Protein AF-A0AA39NAD6-F1 (afdb_monomer_lite)

Sequence (159 aa):
YGADIAPWYNESTPGWYYGDYPEYVPSNLTVPWLKDGRVCWYLDLTHSGYWCPDPESTPTTDDGYTVAFSNYTGAIEGSDYLTYGLVDTVQDCKEMCNSVDRCVYINSYHDVNGKGGSPLLTCSLFSKCHTTADATNKGGQTQPDGSIDYITDSEGYCK

Radius of gyration: 14.69 Å; chains: 1; bounding box: 40×32×38 Å

Organism: Armillaria tabescens (NCBI:txid1929756)

pLDDT: mean 90.56, std 10.71, range [49.5, 98.75]

Structure (mmCIF, N/CA/C/O backbone):
data_AF-A0AA39NAD6-F1
#
_entry.id   AF-A0AA39NAD6-F1
#
loop_
_atom_site.group_PDB
_atom_site.id
_atom_site.type_symbol
_atom_site.label_atom_id
_atom_site.label_alt_id
_atom_site.label_comp_id
_atom_site.label_asym_id
_atom_site.label_entity_id
_atom_site.label_seq_id
_atom_site.pdbx_PDB_ins_code
_atom_site.Cartn_x
_atom_site.Cartn_y
_atom_site.Cartn_z
_atom_site.occupancy
_atom_site.B_iso_or_equiv
_atom_site.auth_seq_id
_atom_site.auth_comp_id
_atom_site.auth_asym_id
_atom_site.auth_atom_id
_atom_site.pdbx_PDB_model_num
ATOM 1 N N . TYR A 1 1 ? -10.348 -4.452 -5.944 1.00 77.56 1 TYR A N 1
ATOM 2 C CA . TYR A 1 1 ? -10.516 -3.011 -5.653 1.00 77.56 1 TYR A CA 1
ATOM 3 C C . TYR A 1 1 ? -9.559 -2.170 -6.511 1.00 77.56 1 TYR A C 1
ATOM 5 O O . TYR A 1 1 ? -8.840 -1.328 -5.995 1.00 77.56 1 TYR A O 1
ATOM 13 N N . GLY A 1 2 ? -9.522 -2.388 -7.833 1.00 79.56 2 GLY A N 1
ATOM 14 C CA . GLY A 1 2 ? -8.713 -1.578 -8.759 1.00 79.56 2 GLY A CA 1
ATOM 15 C C . GLY A 1 2 ? -7.245 -1.978 -8.952 1.00 79.56 2 GLY A C 1
ATOM 16 O O . GLY A 1 2 ? -6.644 -1.510 -9.910 1.00 79.56 2 GLY A O 1
ATOM 17 N N . ALA A 1 3 ? -6.676 -2.844 -8.108 1.00 90.88 3 ALA A N 1
ATOM 18 C CA . ALA A 1 3 ? -5.360 -3.453 -8.324 1.00 90.88 3 ALA A CA 1
ATOM 19 C C . ALA A 1 3 ? -5.446 -4.973 -8.151 1.00 90.88 3 ALA A C 1
ATOM 21 O O . ALA A 1 3 ? -5.440 -5.470 -7.029 1.00 90.88 3 ALA A O 1
ATOM 22 N N . ASP A 1 4 ? -5.552 -5.702 -9.263 1.00 85.12 4 ASP A N 1
ATOM 23 C CA . ASP A 1 4 ? -5.622 -7.173 -9.250 1.00 85.12 4 ASP A CA 1
ATOM 24 C C . ASP A 1 4 ? -4.226 -7.820 -9.252 1.00 85.12 4 ASP A C 1
ATOM 26 O O . ASP A 1 4 ? -4.058 -8.969 -8.843 1.00 85.12 4 ASP A O 1
ATOM 30 N N . ILE A 1 5 ? -3.212 -7.079 -9.707 1.00 92.12 5 ILE A N 1
ATOM 31 C CA . ILE A 1 5 ? -1.813 -7.505 -9.711 1.00 92.12 5 ILE A CA 1
ATOM 32 C C . ILE A 1 5 ? -1.152 -6.963 -8.446 1.00 92.12 5 ILE A C 1
ATOM 34 O O . ILE A 1 5 ? -1.088 -5.753 -8.240 1.00 92.12 5 ILE A O 1
ATOM 38 N N . ALA A 1 6 ? -0.646 -7.866 -7.610 1.00 94.94 6 ALA A N 1
ATOM 39 C CA . ALA A 1 6 ? 0.012 -7.517 -6.358 1.00 94.94 6 ALA A CA 1
ATOM 40 C C . ALA A 1 6 ? 1.300 -6.688 -6.569 1.00 94.94 6 ALA A C 1
ATOM 42 O O . ALA A 1 6 ? 1.965 -6.828 -7.599 1.00 94.94 6 ALA A O 1
ATOM 43 N N . PRO A 1 7 ? 1.698 -5.849 -5.594 1.00 94.06 7 PRO A N 1
ATOM 44 C CA . PRO A 1 7 ? 2.724 -4.825 -5.803 1.00 94.06 7 PRO A CA 1
ATOM 45 C C . PRO A 1 7 ? 4.149 -5.366 -5.978 1.00 94.06 7 PRO A C 1
ATOM 47 O O . PRO A 1 7 ? 5.013 -4.621 -6.437 1.00 94.06 7 PRO A O 1
ATOM 50 N N . TRP A 1 8 ? 4.400 -6.630 -5.627 1.00 94.12 8 TRP A N 1
ATOM 51 C CA . TRP A 1 8 ? 5.687 -7.311 -5.825 1.00 94.12 8 TRP A CA 1
ATOM 52 C C . TRP A 1 8 ? 5.868 -7.887 -7.238 1.00 94.12 8 TRP A C 1
ATOM 54 O O . TRP A 1 8 ? 6.948 -8.377 -7.568 1.00 94.12 8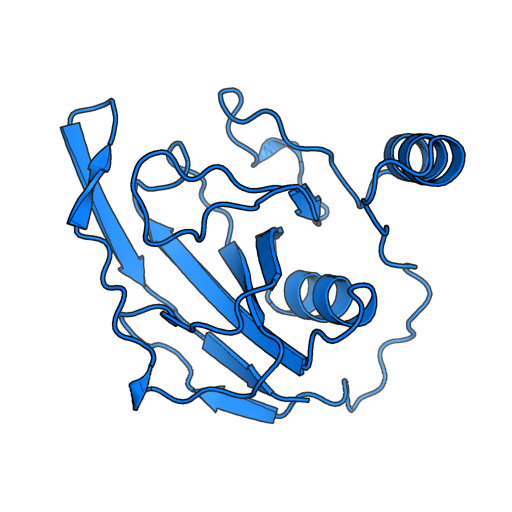 TRP A O 1
ATOM 64 N N . TYR A 1 9 ? 4.839 -7.834 -8.088 1.00 92.69 9 TYR A N 1
ATOM 65 C CA . TYR A 1 9 ? 4.962 -8.198 -9.496 1.00 92.69 9 TYR A CA 1
ATOM 66 C C . TYR A 1 9 ? 5.306 -6.987 -10.364 1.00 92.69 9 TYR A C 1
ATOM 68 O O . TYR A 1 9 ? 4.857 -5.862 -10.118 1.00 92.69 9 TYR A O 1
ATOM 76 N N . ASN A 1 10 ? 6.056 -7.256 -11.435 1.00 85.38 10 ASN A N 1
ATOM 77 C CA . ASN A 1 10 ? 6.315 -6.285 -12.493 1.00 85.38 10 ASN A CA 1
ATOM 78 C C . ASN A 1 10 ? 4.999 -5.783 -13.101 1.00 85.38 10 ASN A C 1
ATOM 80 O O . ASN A 1 10 ? 4.020 -6.524 -13.164 1.00 85.38 10 ASN A O 1
ATOM 84 N N . GLU A 1 11 ? 5.008 -4.533 -13.570 1.00 83.81 11 GLU A N 1
ATOM 85 C CA . GLU A 1 11 ? 3.858 -3.864 -14.207 1.00 83.81 11 GLU A CA 1
ATOM 86 C C . GLU A 1 11 ? 2.645 -3.648 -13.281 1.00 83.81 11 GLU A C 1
ATOM 88 O O . GLU A 1 11 ? 1.598 -3.184 -13.729 1.00 83.81 11 GLU A O 1
ATOM 93 N N . SER A 1 12 ? 2.779 -3.926 -11.980 1.00 90.62 12 SER A N 1
ATOM 94 C CA . SER A 1 12 ? 1.742 -3.614 -11.001 1.00 90.62 12 SER A CA 1
ATOM 95 C C . SER A 1 12 ? 1.519 -2.101 -10.890 1.00 90.62 12 SER A C 1
ATOM 97 O O . SER A 1 12 ? 2.460 -1.314 -10.732 1.00 90.62 12 SER A O 1
ATOM 99 N N . THR A 1 13 ? 0.251 -1.688 -10.928 1.00 92.31 13 THR A N 1
ATOM 100 C CA . THR A 1 13 ? -0.172 -0.300 -10.700 1.00 92.31 13 THR A CA 1
ATOM 101 C C . THR A 1 13 ? -1.085 -0.209 -9.478 1.00 92.31 13 THR A C 1
ATOM 103 O O . THR A 1 13 ? -1.930 -1.091 -9.302 1.00 92.31 13 THR A O 1
ATOM 106 N N . PRO A 1 14 ? -0.953 0.836 -8.635 1.00 95.19 14 PRO A N 1
ATOM 107 C CA . PRO A 1 14 ? -1.863 1.022 -7.511 1.00 95.19 14 PRO A CA 1
ATOM 108 C C . PRO A 1 14 ? -3.302 1.157 -8.007 1.00 95.19 14 PRO A C 1
ATOM 110 O O . PRO A 1 14 ? -3.542 1.701 -9.083 1.00 95.19 14 PRO A O 1
ATOM 113 N N . GLY A 1 15 ? -4.261 0.665 -7.226 1.00 93.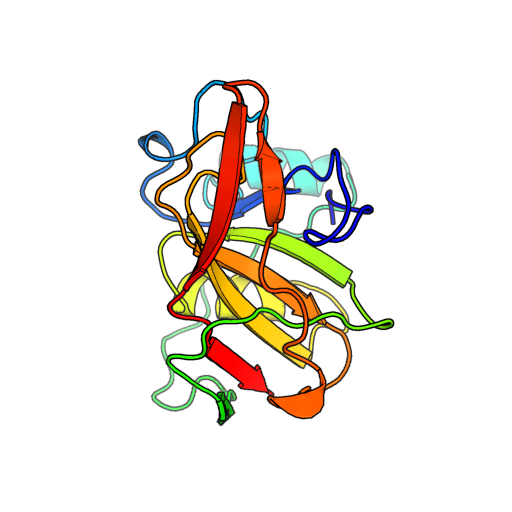94 15 GLY A N 1
ATOM 114 C CA . GLY A 1 15 ? -5.664 0.661 -7.635 1.00 93.94 15 GLY A CA 1
ATOM 115 C C . GLY A 1 15 ? -6.395 1.956 -7.312 1.00 93.94 15 GLY A C 1
ATOM 116 O O . GLY A 1 15 ? -7.426 2.248 -7.913 1.00 93.94 15 GLY A O 1
ATOM 117 N N . TRP A 1 16 ? -5.878 2.709 -6.345 1.00 94.31 16 TRP A N 1
ATOM 118 C CA . TRP A 1 16 ? -6.514 3.878 -5.754 1.00 94.31 16 TRP A CA 1
ATOM 119 C C . TRP A 1 16 ? -5.490 4.725 -4.994 1.00 94.31 16 TRP A C 1
ATOM 121 O O . TRP A 1 16 ? -4.404 4.253 -4.645 1.00 94.31 16 TRP A O 1
ATOM 131 N N . TYR A 1 17 ? -5.865 5.973 -4.729 1.00 95.69 17 TYR A N 1
ATOM 132 C CA . TYR A 1 17 ? -5.204 6.852 -3.771 1.00 95.69 17 TYR A CA 1
ATOM 133 C C . TYR A 1 17 ? -6.207 7.271 -2.689 1.00 95.69 17 TYR A C 1
ATOM 135 O O . TYR A 1 17 ? -7.317 7.699 -3.014 1.00 95.69 17 TYR A O 1
ATOM 143 N N . TYR A 1 18 ? -5.829 7.156 -1.418 1.00 94.69 18 TYR A N 1
ATOM 144 C CA . TYR A 1 18 ? -6.638 7.603 -0.283 1.00 94.69 18 TYR A CA 1
ATOM 145 C C . TYR A 1 18 ? -5.756 8.410 0.680 1.00 94.69 18 TYR A C 1
ATOM 147 O O . TYR A 1 18 ? -4.920 7.861 1.391 1.00 94.69 18 TYR A O 1
ATOM 155 N N . GLY A 1 19 ? -5.911 9.731 0.636 1.00 94.00 19 GLY A N 1
ATOM 156 C CA . GLY A 1 19 ? -5.113 10.703 1.381 1.00 94.00 19 GLY A CA 1
ATOM 157 C C . GLY A 1 19 ? -5.605 12.129 1.119 1.00 94.00 19 GLY A C 1
ATOM 158 O O . GLY A 1 19 ? -6.545 12.335 0.343 1.00 94.00 19 GLY A O 1
ATOM 159 N N . ASP A 1 20 ? -4.999 13.098 1.792 1.00 94.75 20 ASP A N 1
ATOM 160 C CA . ASP A 1 20 ? -5.329 14.524 1.768 1.00 94.75 20 ASP A CA 1
ATOM 161 C C . ASP A 1 20 ? -4.511 15.332 0.745 1.00 94.75 20 ASP A C 1
ATOM 163 O O . ASP A 1 20 ? -4.907 16.452 0.414 1.00 94.75 20 ASP A O 1
ATOM 167 N N . TYR A 1 21 ? -3.409 14.779 0.225 1.00 94.69 21 TYR A N 1
ATOM 168 C CA . TYR A 1 21 ? -2.466 15.447 -0.686 1.00 94.69 21 TYR A CA 1
ATOM 169 C C . TYR A 1 21 ? -2.398 14.789 -2.083 1.00 94.69 21 TYR A C 1
ATOM 171 O O . TYR A 1 21 ? -1.360 14.234 -2.469 1.00 94.69 21 TYR A O 1
ATOM 179 N N . PRO A 1 22 ? -3.472 14.846 -2.896 1.00 93.50 22 PRO A N 1
ATOM 180 C CA . PRO A 1 22 ? -3.503 14.231 -4.228 1.00 93.50 22 PRO A CA 1
ATOM 181 C C . PRO A 1 22 ? -2.421 14.757 -5.183 1.00 93.50 22 PRO A C 1
ATOM 183 O O . PRO A 1 22 ? -2.049 14.064 -6.128 1.00 93.50 22 PRO A O 1
ATOM 186 N N . GLU A 1 23 ? -1.871 15.947 -4.944 1.00 93.44 23 GLU A N 1
ATOM 187 C CA . GLU A 1 23 ? -0.729 16.500 -5.677 1.00 93.44 23 GLU A CA 1
ATOM 188 C C . GLU A 1 23 ? 0.571 15.689 -5.535 1.00 93.44 23 GLU A C 1
ATOM 190 O O . GLU A 1 23 ? 1.490 15.878 -6.333 1.00 93.44 23 GLU A O 1
ATOM 195 N N . TYR A 1 24 ? 0.666 14.794 -4.546 1.00 94.19 24 TYR A N 1
ATOM 196 C CA . TYR A 1 24 ? 1.809 13.894 -4.358 1.00 94.19 24 TYR A CA 1
ATOM 197 C C . TYR A 1 24 ? 1.691 12.591 -5.145 1.00 94.19 24 TYR A C 1
ATOM 199 O O . TYR A 1 24 ? 2.672 11.850 -5.252 1.00 94.19 24 TYR A O 1
ATOM 207 N N . VAL A 1 25 ? 0.528 12.317 -5.739 1.00 94.88 25 VAL A N 1
ATOM 208 C CA . VAL A 1 25 ? 0.380 11.216 -6.686 1.00 94.88 25 VAL A CA 1
ATOM 209 C C . VAL A 1 25 ? 1.128 11.588 -7.973 1.00 94.88 25 VAL A C 1
ATOM 211 O O . VAL A 1 25 ? 0.817 12.611 -8.591 1.00 94.88 25 VAL A O 1
ATOM 214 N N . PRO A 1 26 ? 2.115 10.784 -8.411 1.00 92.62 26 PRO A N 1
ATOM 215 C CA . PRO A 1 26 ? 2.819 11.033 -9.661 1.00 92.62 26 PRO A CA 1
ATOM 216 C C . PRO A 1 26 ? 1.856 11.177 -10.843 1.00 92.62 26 PRO A C 1
ATOM 218 O O . PRO A 1 26 ? 0.951 10.368 -11.024 1.00 92.62 26 PRO A O 1
ATOM 221 N N . SER A 1 27 ? 2.078 12.182 -11.693 1.00 89.56 27 SER A N 1
ATOM 222 C CA . SER A 1 27 ? 1.185 12.488 -12.827 1.00 89.56 27 SER A CA 1
ATOM 223 C C . SER A 1 27 ? 1.107 11.383 -13.891 1.00 89.56 27 SER A C 1
ATOM 225 O O . SER A 1 27 ? 0.187 11.371 -14.707 1.00 89.56 27 SER A O 1
ATOM 227 N N . ASN A 1 28 ? 2.061 10.450 -13.891 1.00 87.88 28 ASN A N 1
ATOM 228 C CA . ASN A 1 28 ? 2.062 9.254 -14.730 1.00 87.88 28 ASN A CA 1
ATOM 229 C C . ASN A 1 28 ? 1.246 8.090 -14.139 1.00 87.88 28 ASN A C 1
ATOM 231 O O . ASN A 1 28 ? 1.067 7.084 -14.823 1.00 87.88 28 ASN A O 1
ATOM 235 N N . LEU A 1 29 ? 0.748 8.206 -12.905 1.00 89.94 29 LEU A N 1
ATOM 236 C CA . LEU A 1 29 ? -0.201 7.268 -12.317 1.00 89.94 29 LEU A CA 1
ATOM 237 C C . LEU A 1 29 ? -1.624 7.804 -12.468 1.00 89.94 29 LEU A C 1
ATOM 239 O O . LEU A 1 29 ? -1.950 8.907 -12.044 1.00 89.94 29 LEU A O 1
ATOM 243 N N . THR A 1 30 ? -2.494 6.994 -13.067 1.00 89.06 30 THR A N 1
ATOM 244 C CA . THR A 1 30 ? -3.927 7.290 -13.155 1.00 89.06 30 THR A CA 1
ATOM 245 C C . THR A 1 30 ? -4.664 6.420 -12.149 1.00 89.06 30 THR A C 1
ATOM 247 O O . THR A 1 30 ? -4.973 5.268 -12.439 1.00 89.06 30 THR A O 1
ATOM 250 N N . VAL A 1 31 ? -4.926 6.969 -10.964 1.00 91.38 31 VAL A N 1
ATOM 251 C CA . VAL A 1 31 ? -5.656 6.284 -9.889 1.00 91.38 31 VAL A CA 1
ATOM 252 C C . VAL A 1 31 ? -6.799 7.162 -9.374 1.00 91.38 31 VAL A C 1
ATOM 254 O O . VAL A 1 31 ? -6.644 8.383 -9.316 1.00 91.38 31 VAL A O 1
ATOM 257 N N . PRO A 1 32 ? -7.962 6.586 -9.018 1.00 92.25 32 PRO A N 1
ATOM 258 C CA . PRO A 1 32 ? -9.049 7.349 -8.421 1.00 92.25 32 PRO A CA 1
ATOM 259 C C . PRO A 1 32 ? -8.656 7.850 -7.025 1.00 92.25 32 PRO A C 1
ATOM 261 O O . PRO A 1 32 ? -8.147 7.082 -6.205 1.00 92.25 32 PRO A O 1
ATOM 264 N N . TRP A 1 33 ? -8.924 9.129 -6.753 1.00 93.50 33 TRP A N 1
ATOM 265 C CA . TRP A 1 33 ? -8.774 9.721 -5.424 1.00 93.50 33 TRP A CA 1
ATOM 266 C C . TRP A 1 33 ? -10.029 9.443 -4.591 1.00 93.50 33 TRP A C 1
ATOM 268 O O . TRP A 1 33 ? -11.066 10.075 -4.778 1.00 93.50 33 TRP A O 1
ATOM 278 N N . LEU A 1 34 ? -9.932 8.477 -3.680 1.00 91.56 34 LEU A N 1
ATOM 279 C CA . LEU A 1 34 ? -11.057 7.965 -2.894 1.00 91.56 34 LEU A CA 1
ATOM 280 C C . LEU A 1 34 ? -11.391 8.811 -1.654 1.00 91.56 34 LEU A C 1
ATOM 282 O O . LEU A 1 34 ? -12.292 8.455 -0.907 1.00 91.56 34 LEU A O 1
ATOM 286 N N . LYS A 1 35 ? -10.682 9.916 -1.408 1.00 89.38 35 LYS A N 1
ATOM 287 C CA . LYS A 1 35 ? -11.064 10.896 -0.373 1.00 89.38 35 LYS A CA 1
ATOM 288 C C . LYS A 1 35 ? -11.869 12.064 -0.963 1.00 89.38 35 LYS A C 1
ATOM 290 O O . LYS A 1 35 ? -12.470 12.841 -0.226 1.00 89.38 35 LYS A O 1
ATOM 295 N N . ASP A 1 36 ? -11.936 12.175 -2.295 1.00 89.81 36 ASP A N 1
ATOM 296 C CA . ASP A 1 36 ? -12.790 13.154 -2.967 1.00 89.81 36 ASP A CA 1
ATOM 297 C C . ASP A 1 36 ? -14.241 12.668 -3.012 1.00 89.81 36 ASP A C 1
ATOM 299 O O . ASP A 1 36 ? -14.584 11.688 -3.678 1.00 89.81 36 ASP A O 1
ATOM 303 N N . GLY A 1 37 ? -15.127 13.407 -2.343 1.00 84.25 37 GLY A N 1
ATOM 304 C CA . GLY A 1 37 ? -16.540 13.048 -2.255 1.00 84.25 37 GLY A CA 1
ATOM 305 C C . GLY A 1 37 ? -17.269 12.979 -3.604 1.00 84.25 37 GLY A C 1
ATOM 306 O O . GLY A 1 37 ? -18.269 12.273 -3.708 1.00 84.25 37 GLY A O 1
ATOM 307 N N . ARG A 1 38 ? -16.802 13.667 -4.659 1.00 86.94 38 ARG A N 1
ATOM 308 C CA . ARG A 1 38 ? -17.425 13.600 -5.995 1.00 86.94 38 ARG A CA 1
ATOM 309 C C . ARG A 1 38 ? -16.978 12.358 -6.751 1.00 86.94 38 ARG A C 1
ATOM 311 O O . ARG A 1 38 ? -17.818 11.713 -7.378 1.00 86.94 38 ARG A O 1
ATOM 318 N N . VAL A 1 39 ? -15.685 12.035 -6.699 1.00 87.25 39 VAL A N 1
ATOM 319 C CA . VAL A 1 39 ? -15.131 10.795 -7.263 1.00 87.25 39 VAL A CA 1
ATOM 320 C C . VAL A 1 39 ? -15.801 9.602 -6.595 1.00 87.25 39 VAL A C 1
ATOM 322 O O . VAL A 1 39 ? -16.331 8.739 -7.291 1.00 87.25 39 VAL A O 1
ATOM 325 N N . CYS A 1 40 ? -15.874 9.602 -5.267 1.00 82.81 40 CYS A N 1
ATOM 326 C CA . CYS A 1 40 ? -16.521 8.535 -4.516 1.00 82.81 40 CYS A CA 1
ATOM 327 C C . CYS A 1 40 ? -17.998 8.380 -4.830 1.00 82.81 40 CYS A C 1
ATOM 329 O O . CYS A 1 40 ? -18.431 7.290 -5.193 1.00 82.81 40 CYS A O 1
ATOM 331 N N . TRP A 1 41 ? -18.756 9.477 -4.812 1.00 83.25 41 TRP A N 1
ATOM 332 C CA . TRP A 1 41 ? -20.166 9.443 -5.188 1.00 83.25 41 TRP A CA 1
ATOM 333 C C . TRP A 1 41 ? -20.387 8.852 -6.590 1.00 83.25 41 TRP A C 1
ATOM 335 O O . TRP A 1 41 ? -21.325 8.085 -6.809 1.00 83.25 41 TRP A O 1
ATOM 345 N N . TYR A 1 42 ? -19.514 9.177 -7.548 1.00 84.62 42 TYR A N 1
ATOM 346 C CA . TYR A 1 42 ? -19.591 8.628 -8.899 1.00 84.62 42 TYR A CA 1
ATOM 347 C C . TYR A 1 42 ? -19.262 7.125 -8.950 1.00 84.62 42 TYR A C 1
ATOM 349 O O . TYR A 1 42 ? -19.935 6.364 -9.652 1.00 84.62 42 TYR A O 1
ATOM 357 N N . LEU A 1 43 ? -18.242 6.681 -8.214 1.00 83.25 43 LEU A N 1
ATOM 358 C CA . LEU A 1 43 ? -17.845 5.272 -8.151 1.00 83.25 43 LEU A CA 1
ATOM 359 C C . LEU A 1 43 ? -18.918 4.401 -7.481 1.00 83.25 43 LEU A C 1
ATOM 361 O O . LEU A 1 43 ? -19.237 3.331 -8.008 1.00 83.25 43 LEU A O 1
ATOM 365 N N . ASP A 1 44 ? -19.538 4.899 -6.410 1.00 79.19 44 ASP A N 1
ATOM 366 C CA . ASP A 1 44 ? -20.655 4.242 -5.725 1.00 79.19 44 ASP A CA 1
ATOM 367 C C . ASP A 1 44 ? -21.874 4.116 -6.646 1.00 79.19 44 ASP A C 1
ATOM 369 O O . ASP A 1 44 ? -22.444 3.035 -6.799 1.00 79.19 44 ASP A O 1
ATOM 373 N N . LEU A 1 45 ? -22.245 5.203 -7.338 1.00 81.25 45 LEU A N 1
ATOM 374 C CA . LEU A 1 45 ? -23.385 5.215 -8.263 1.00 81.25 45 LEU A CA 1
ATOM 375 C C . LEU A 1 45 ? -23.232 4.183 -9.390 1.00 81.25 45 LEU A C 1
ATOM 377 O O . LEU A 1 45 ? -24.214 3.603 -9.860 1.00 81.25 45 LEU A O 1
ATOM 381 N N . THR A 1 46 ? -22.001 3.970 -9.847 1.00 80.44 46 THR A N 1
ATOM 382 C CA . THR A 1 46 ? -21.696 3.092 -10.9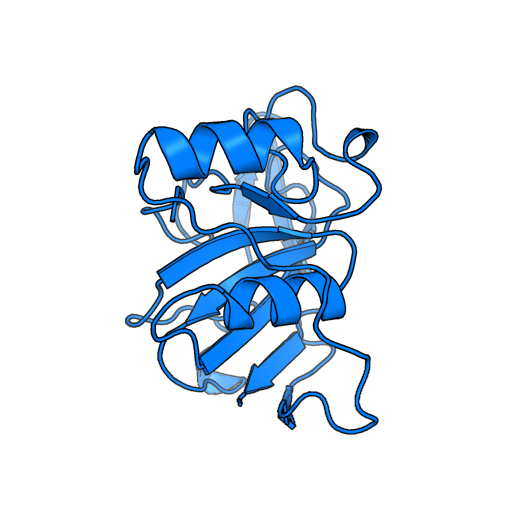80 1.00 80.44 46 THR A CA 1
ATOM 383 C C . THR A 1 46 ? -21.473 1.632 -10.581 1.00 80.44 46 THR A C 1
ATOM 385 O O . THR A 1 46 ? -21.358 0.792 -11.470 1.00 80.44 46 THR A O 1
ATOM 388 N N . HIS A 1 47 ? -21.460 1.305 -9.280 1.00 69.88 47 HIS A N 1
ATOM 389 C CA . HIS A 1 47 ? -21.098 -0.020 -8.757 1.00 69.88 47 HIS A CA 1
ATOM 390 C C . HIS A 1 47 ? -19.771 -0.539 -9.337 1.00 69.88 47 HIS A C 1
ATOM 392 O O . HIS A 1 47 ? -19.623 -1.728 -9.627 1.00 69.88 47 HIS A O 1
ATOM 398 N N . SER A 1 48 ? -18.787 0.346 -9.514 1.00 66.50 48 SER A N 1
ATOM 399 C CA . SER A 1 48 ? -17.536 0.043 -10.229 1.00 66.50 48 SER A CA 1
ATOM 400 C C . SER A 1 48 ? -16.563 -0.867 -9.455 1.00 66.50 48 SER A C 1
ATOM 402 O O . SER A 1 48 ? -15.408 -1.005 -9.845 1.00 66.50 48 SER A O 1
ATOM 404 N N . GLY A 1 49 ? -16.996 -1.490 -8.352 1.00 64.88 49 GLY A N 1
ATOM 405 C CA . GLY A 1 49 ? -16.155 -2.365 -7.522 1.00 64.88 49 GLY A CA 1
ATOM 406 C C . GLY A 1 49 ? -15.118 -1.625 -6.665 1.00 64.88 49 GLY A C 1
ATOM 407 O O . GLY A 1 49 ? -14.221 -2.258 -6.102 1.00 64.88 49 GLY A O 1
ATOM 408 N N . TYR A 1 50 ? -15.244 -0.301 -6.564 1.00 67.31 50 TYR A N 1
ATOM 409 C CA . TYR A 1 50 ? -14.536 0.538 -5.605 1.00 67.31 50 TYR A CA 1
ATOM 410 C C . TYR A 1 50 ? -15.479 0.833 -4.444 1.00 67.31 50 TYR A C 1
ATOM 412 O O . TYR A 1 50 ? -16.622 1.210 -4.678 1.00 67.31 50 TYR A O 1
ATOM 420 N N . TRP A 1 51 ? -14.996 0.635 -3.221 1.00 70.19 51 TRP A N 1
ATOM 421 C CA . TRP A 1 51 ? -15.695 1.019 -2.002 1.00 70.19 51 TRP A CA 1
ATOM 422 C C . TRP A 1 51 ? -14.933 2.190 -1.412 1.00 70.19 51 TRP A C 1
ATOM 424 O O . TRP A 1 51 ? -13.737 2.066 -1.143 1.00 70.19 51 TRP A O 1
ATOM 434 N N . CYS A 1 52 ? -15.596 3.334 -1.301 1.00 76.38 52 CYS A N 1
ATOM 435 C CA . CYS A 1 52 ? -15.001 4.492 -0.666 1.00 76.38 52 CYS A CA 1
ATOM 436 C C . CYS A 1 52 ? -15.105 4.372 0.854 1.00 76.38 52 CYS A C 1
ATOM 438 O O . CYS A 1 52 ? -16.186 4.058 1.360 1.00 76.38 52 CYS A O 1
ATOM 440 N N . PRO A 1 53 ? -14.012 4.619 1.592 1.00 73.94 53 PRO A N 1
ATOM 441 C CA . PRO A 1 53 ? -14.084 4.719 3.040 1.00 73.94 53 PRO A CA 1
ATOM 442 C C . PRO A 1 53 ? -15.018 5.855 3.458 1.00 73.94 53 PRO A C 1
ATOM 444 O O . PRO A 1 53 ? -14.994 6.937 2.870 1.00 73.94 53 PRO A O 1
ATOM 447 N N . ASP A 1 54 ? -15.841 5.602 4.475 1.00 67.50 54 ASP A N 1
ATOM 448 C CA . ASP A 1 54 ? -16.641 6.644 5.111 1.00 67.50 54 ASP A CA 1
ATOM 449 C C . ASP A 1 54 ? -15.751 7.400 6.117 1.00 67.50 54 ASP A C 1
ATOM 451 O O . ASP A 1 54 ? -15.231 6.772 7.046 1.00 67.50 54 ASP A O 1
ATOM 455 N N . PRO A 1 55 ? -15.550 8.723 5.962 1.00 57.25 55 PRO A N 1
ATOM 456 C CA . PRO A 1 55 ? -14.723 9.516 6.870 1.00 57.25 55 PRO A CA 1
ATOM 457 C C . PRO A 1 55 ? -15.292 9.631 8.299 1.00 57.25 55 PRO A C 1
ATOM 459 O O . PRO A 1 55 ? -14.626 10.192 9.169 1.00 57.25 55 PRO A O 1
ATOM 462 N N . GLU A 1 56 ? -16.503 9.132 8.582 1.00 54.69 56 GLU A N 1
ATOM 463 C CA . GLU A 1 56 ? -17.146 9.262 9.898 1.00 54.69 56 GLU A CA 1
ATOM 464 C C . GLU A 1 56 ? -16.665 8.280 10.986 1.00 54.69 56 GLU A C 1
ATOM 466 O O . GLU A 1 56 ? -17.213 8.288 12.094 1.00 54.69 56 GLU A O 1
ATOM 471 N N . SER A 1 57 ? -15.616 7.475 10.771 1.00 52.12 57 SER A N 1
ATOM 472 C CA . SER A 1 57 ? -15.036 6.703 11.879 1.00 52.12 57 SER A CA 1
ATOM 473 C C . SER A 1 57 ? -14.331 7.640 12.865 1.00 52.12 57 SER A C 1
ATOM 475 O O . SER A 1 57 ? -13.157 7.971 12.715 1.00 52.12 57 SER A O 1
ATOM 477 N N . THR A 1 58 ? -15.062 8.086 13.888 1.00 49.53 58 THR A N 1
ATOM 478 C CA . THR A 1 58 ? -14.524 8.819 15.039 1.00 49.53 58 THR A CA 1
ATOM 479 C C . THR A 1 58 ? -13.239 8.152 15.529 1.00 49.53 58 THR A C 1
ATOM 481 O O . THR A 1 58 ? -13.268 6.934 15.725 1.00 49.53 58 THR A O 1
ATOM 484 N N . PRO A 1 59 ? -12.149 8.903 15.782 1.00 49.50 59 PRO A N 1
ATOM 485 C CA . PRO A 1 59 ? -10.917 8.326 16.290 1.00 49.50 59 PRO A CA 1
ATOM 486 C C . PRO A 1 59 ? -11.173 7.803 17.702 1.00 49.50 59 PRO A C 1
ATOM 488 O O . PRO A 1 59 ? -11.168 8.546 18.686 1.00 49.50 59 PRO A O 1
ATOM 491 N N . THR A 1 60 ? -11.460 6.511 17.803 1.00 52.47 60 THR A N 1
ATOM 492 C CA . THR A 1 60 ? -11.394 5.783 19.059 1.00 52.47 60 THR A CA 1
ATOM 493 C C . THR A 1 60 ? -9.922 5.661 19.439 1.00 52.47 60 THR A C 1
ATOM 495 O O . THR A 1 60 ? -9.050 5.516 18.589 1.00 52.47 60 THR A O 1
ATOM 498 N N . THR A 1 61 ? -9.612 5.724 20.735 1.00 59.47 61 THR A N 1
ATOM 499 C CA . THR A 1 61 ? -8.240 5.512 21.244 1.00 59.47 61 THR A CA 1
ATOM 500 C C . THR A 1 61 ? -7.699 4.103 20.967 1.00 59.47 61 THR A C 1
ATOM 502 O O . THR A 1 61 ? -6.532 3.835 21.230 1.00 59.47 61 THR A O 1
ATOM 505 N N . ASP A 1 62 ? -8.560 3.217 20.474 1.00 78.50 62 ASP A N 1
ATOM 506 C CA . ASP A 1 62 ? -8.269 1.879 19.986 1.00 78.50 62 ASP A CA 1
ATOM 507 C C . ASP A 1 62 ? -8.876 1.778 18.580 1.00 78.50 62 ASP A C 1
ATOM 509 O O . ASP A 1 62 ? -10.100 1.816 18.435 1.00 78.50 62 ASP A O 1
ATOM 513 N N . ASP A 1 63 ? -8.033 1.744 17.549 1.00 85.31 63 ASP A N 1
ATOM 514 C CA . ASP A 1 63 ? -8.452 1.600 16.149 1.00 85.31 63 ASP A CA 1
ATOM 515 C C . ASP A 1 63 ? -8.719 0.132 15.768 1.00 85.31 63 ASP A C 1
ATOM 517 O O . ASP A 1 63 ? -9.061 -0.161 14.621 1.00 85.31 63 ASP A O 1
ATOM 521 N N . GLY A 1 64 ? -8.586 -0.790 16.730 1.00 92.06 64 GLY A N 1
ATOM 522 C CA . GLY A 1 64 ? -8.767 -2.223 16.551 1.00 92.06 64 GLY A CA 1
ATOM 523 C C . GLY A 1 64 ? -7.565 -2.929 15.929 1.00 92.06 64 GLY A C 1
ATOM 524 O O . GLY A 1 64 ? -7.640 -4.134 15.726 1.00 92.06 64 GLY A O 1
ATOM 525 N N . TYR A 1 65 ? -6.462 -2.231 15.634 1.00 95.81 65 TYR A N 1
ATOM 526 C CA . TYR A 1 65 ? -5.275 -2.829 15.029 1.00 95.81 65 TYR A CA 1
ATOM 527 C C . TYR A 1 65 ? -4.151 -3.059 16.044 1.00 95.81 65 TYR A C 1
ATOM 529 O O . TYR A 1 65 ? -3.770 -2.197 16.834 1.00 95.81 65 TYR A O 1
ATOM 537 N N . THR A 1 66 ? -3.512 -4.217 15.929 1.00 97.12 66 THR A N 1
ATOM 538 C CA . THR A 1 66 ? -2.290 -4.584 16.644 1.00 97.12 66 THR A CA 1
ATOM 539 C C . THR A 1 66 ? -1.090 -4.537 15.705 1.00 97.12 66 THR A C 1
ATOM 541 O O . THR A 1 66 ? -1.168 -4.961 14.552 1.00 97.12 66 THR A O 1
ATOM 544 N N . VAL A 1 67 ? 0.040 -4.013 16.190 1.00 96.94 67 VAL A N 1
ATOM 545 C CA . VAL A 1 67 ? 1.292 -3.978 15.419 1.00 96.94 67 VAL A CA 1
ATOM 546 C C . VAL A 1 67 ? 1.840 -5.399 15.291 1.00 96.94 67 VAL A C 1
ATOM 548 O O . VAL A 1 67 ? 2.176 -6.026 16.296 1.00 96.94 67 VAL A O 1
ATOM 551 N N . ALA A 1 68 ? 1.968 -5.894 14.063 1.00 97.56 68 ALA A N 1
ATOM 552 C CA . ALA A 1 68 ? 2.618 -7.168 13.763 1.00 97.56 68 ALA A CA 1
ATOM 553 C C . ALA A 1 68 ? 4.138 -7.001 13.624 1.00 97.56 68 ALA A C 1
ATOM 555 O O . ALA A 1 68 ? 4.906 -7.823 14.127 1.00 97.56 68 ALA A O 1
ATOM 556 N N . PHE A 1 69 ? 4.575 -5.926 12.962 1.00 98.12 69 PHE A N 1
ATOM 557 C CA . PHE A 1 69 ? 5.972 -5.498 12.894 1.00 98.12 69 PHE A CA 1
ATOM 558 C C . PHE A 1 69 ? 6.077 -4.030 12.469 1.00 98.12 69 PHE A C 1
ATOM 560 O O . PHE A 1 69 ? 5.122 -3.461 11.943 1.00 98.12 69 PHE A O 1
ATOM 567 N N . SER A 1 70 ? 7.251 -3.432 12.662 1.00 97.75 70 SER A N 1
ATOM 568 C CA . SER A 1 70 ? 7.555 -2.072 12.214 1.00 97.75 70 SER A CA 1
ATOM 569 C C . SER A 1 70 ? 9.013 -1.925 11.787 1.00 97.75 70 SER A C 1
ATOM 571 O O . SER A 1 70 ? 9.863 -2.740 12.164 1.00 97.75 70 SER A O 1
ATOM 573 N N . ASN A 1 71 ? 9.290 -0.878 11.003 1.00 96.62 71 ASN A N 1
ATOM 574 C CA . ASN A 1 71 ? 10.621 -0.507 10.518 1.00 96.62 71 ASN A CA 1
ATOM 575 C C . ASN A 1 71 ? 11.396 -1.679 9.881 1.00 96.62 71 ASN A C 1
ATOM 577 O O . ASN A 1 71 ? 12.569 -1.923 10.182 1.00 96.62 71 ASN A O 1
ATOM 581 N N . TYR A 1 72 ? 10.716 -2.456 9.035 1.00 97.69 72 TYR A N 1
ATOM 582 C CA . TYR A 1 72 ? 11.318 -3.590 8.346 1.00 97.69 72 TYR A CA 1
ATOM 583 C C . TYR A 1 72 ? 11.713 -3.223 6.913 1.00 97.69 72 TYR A C 1
ATOM 585 O O . TYR A 1 72 ? 11.036 -2.458 6.230 1.00 97.69 72 TYR A O 1
ATOM 593 N N . THR A 1 73 ? 12.802 -3.806 6.418 1.00 96.94 73 THR A N 1
ATOM 594 C CA . THR A 1 73 ? 13.255 -3.628 5.032 1.00 96.94 73 THR A CA 1
ATOM 595 C C . THR A 1 73 ? 12.638 -4.694 4.141 1.00 96.94 73 THR A C 1
ATOM 597 O O . THR A 1 73 ? 13.345 -5.488 3.536 1.00 96.94 73 THR A O 1
ATOM 600 N N . GLY A 1 74 ? 11.313 -4.829 4.147 1.00 97.56 74 GLY A N 1
ATOM 601 C CA . GLY A 1 74 ? 10.596 -5.740 3.256 1.00 97.56 74 GLY A CA 1
ATOM 602 C C . GLY A 1 74 ? 9.089 -5.706 3.449 1.00 97.56 74 GLY A C 1
ATOM 603 O O . GLY A 1 74 ? 8.611 -5.535 4.568 1.00 97.56 74 GLY A O 1
ATOM 604 N N . ALA A 1 75 ? 8.355 -5.867 2.359 1.00 98.25 75 ALA A N 1
ATOM 605 C CA . ALA A 1 75 ? 6.901 -5.879 2.320 1.00 98.25 75 ALA A CA 1
ATOM 606 C C . ALA A 1 75 ? 6.361 -7.314 2.263 1.00 98.25 75 ALA A C 1
ATOM 608 O O . ALA A 1 75 ? 7.070 -8.247 1.877 1.00 98.25 75 ALA A O 1
ATOM 609 N N . ILE A 1 76 ? 5.107 -7.480 2.671 1.00 98.56 76 ILE A N 1
ATOM 610 C CA . ILE A 1 76 ? 4.415 -8.766 2.679 1.00 98.56 76 ILE A CA 1
ATOM 611 C C . ILE A 1 76 ? 4.198 -9.276 1.252 1.00 98.56 76 ILE A C 1
ATOM 613 O O . ILE A 1 76 ? 3.650 -8.560 0.415 1.00 98.56 76 ILE A O 1
ATOM 617 N N . GLU A 1 77 ? 4.545 -10.541 1.013 1.00 97.56 77 GLU A N 1
ATOM 618 C CA . GLU A 1 77 ? 4.102 -11.331 -0.141 1.00 97.56 77 GLU A CA 1
ATOM 619 C C . GLU A 1 77 ? 3.132 -12.417 0.335 1.00 97.56 77 GLU A C 1
ATOM 621 O O . GLU A 1 77 ? 3.523 -13.487 0.800 1.00 97.56 77 GLU A O 1
ATOM 626 N N . GLY A 1 78 ? 1.835 -12.127 0.241 1.00 96.38 78 GLY A N 1
ATOM 627 C CA . GLY A 1 78 ? 0.768 -12.988 0.752 1.00 96.38 78 GLY A CA 1
ATOM 628 C C . GLY A 1 78 ? -0.158 -13.490 -0.353 1.00 96.38 78 GLY A C 1
ATOM 629 O O . GLY A 1 78 ? -0.609 -12.723 -1.200 1.00 96.38 78 GLY A O 1
ATOM 630 N N . SER A 1 79 ? -0.494 -14.784 -0.330 1.00 96.62 79 SER A N 1
ATOM 631 C CA . SER A 1 79 ? -1.446 -15.393 -1.284 1.00 96.62 79 SER A CA 1
ATOM 632 C C . SER A 1 79 ? -2.898 -14.924 -1.113 1.00 96.62 79 SER A C 1
ATOM 634 O O . SER A 1 79 ? -3.740 -15.146 -1.977 1.00 96.62 79 SER A O 1
ATOM 636 N N . ASP A 1 80 ? -3.199 -14.313 0.025 1.00 97.31 80 ASP A N 1
ATOM 637 C CA . ASP A 1 80 ? -4.509 -13.826 0.448 1.00 97.31 80 ASP A CA 1
ATOM 638 C C . ASP A 1 80 ? -4.653 -12.302 0.278 1.00 97.31 80 ASP A C 1
ATOM 640 O O . ASP A 1 80 ? -5.533 -11.679 0.882 1.00 97.31 80 ASP A O 1
ATOM 644 N N . TYR A 1 81 ? -3.783 -11.741 -0.566 1.00 97.44 81 TYR A N 1
ATOM 645 C CA . TYR A 1 81 ? -3.819 -10.385 -1.091 1.00 97.44 81 TYR A CA 1
ATOM 646 C C . TYR A 1 81 ? -5.196 -10.009 -1.650 1.00 97.44 81 TYR A C 1
ATOM 648 O O . TYR A 1 81 ? -5.847 -10.800 -2.336 1.00 97.44 81 TYR A O 1
ATOM 656 N N . LEU A 1 82 ? -5.621 -8.778 -1.366 1.00 95.38 82 LEU A N 1
ATOM 657 C CA . LEU A 1 82 ? -6.912 -8.234 -1.787 1.00 95.38 82 LEU A CA 1
ATOM 658 C C . LEU A 1 82 ? -6.775 -7.095 -2.796 1.00 95.38 82 LEU A C 1
ATOM 660 O O . LEU A 1 82 ? -7.518 -7.044 -3.774 1.00 95.38 82 LEU A O 1
ATOM 664 N N . THR A 1 83 ? -5.900 -6.133 -2.505 1.00 95.88 83 THR A N 1
ATOM 665 C CA . THR A 1 83 ? -5.652 -4.942 -3.327 1.00 95.88 83 THR A CA 1
ATOM 666 C C . THR A 1 83 ? -4.463 -4.166 -2.759 1.00 95.88 83 THR A C 1
ATOM 668 O O . THR A 1 83 ? -4.045 -4.403 -1.624 1.00 95.88 83 THR A O 1
ATOM 671 N N . TYR A 1 84 ? -3.945 -3.191 -3.507 1.00 97.25 84 TYR A N 1
ATOM 672 C CA . TYR A 1 84 ? -3.092 -2.148 -2.942 1.00 97.25 84 TYR A CA 1
ATOM 673 C C . TYR A 1 84 ? -3.406 -0.770 -3.531 1.00 97.25 84 TYR A C 1
ATOM 675 O O . TYR A 1 84 ? -4.003 -0.664 -4.607 1.00 97.25 84 TYR A O 1
ATOM 683 N N . GLY A 1 85 ? -2.993 0.270 -2.819 1.00 96.94 85 GLY A N 1
ATOM 684 C CA . GLY A 1 85 ? -3.099 1.663 -3.233 1.00 96.94 85 GLY A CA 1
ATOM 685 C C . GLY A 1 85 ? -1.982 2.515 -2.645 1.00 96.94 85 GLY A C 1
ATOM 686 O O . GLY A 1 85 ? -1.037 1.988 -2.051 1.00 96.94 85 GLY A O 1
ATOM 687 N N . LEU A 1 86 ? -2.095 3.826 -2.832 1.00 97.75 86 LEU A N 1
ATOM 688 C CA . LEU A 1 86 ? -1.209 4.822 -2.233 1.00 97.75 86 LEU A CA 1
ATOM 689 C C . LEU A 1 86 ? -1.952 5.601 -1.146 1.00 97.75 86 LEU A C 1
ATOM 691 O O . LEU A 1 86 ? -3.139 5.897 -1.298 1.00 97.75 86 LEU A O 1
ATOM 695 N N . VAL A 1 87 ? -1.249 5.942 -0.072 1.00 97.44 87 VAL A N 1
ATOM 696 C CA . VAL A 1 87 ? -1.788 6.701 1.063 1.00 97.44 87 VAL A CA 1
ATOM 697 C C . VAL A 1 87 ? -0.750 7.667 1.622 1.00 97.44 87 VAL A C 1
ATOM 699 O O . VAL A 1 87 ? 0.454 7.464 1.446 1.00 97.44 87 VAL A O 1
ATOM 702 N N . ASP A 1 88 ? -1.211 8.687 2.340 1.00 96.94 88 ASP A N 1
ATOM 703 C CA . ASP A 1 88 ? -0.317 9.632 3.015 1.00 96.94 88 ASP A CA 1
ATOM 704 C C . ASP A 1 88 ? 0.179 9.073 4.351 1.00 96.94 88 ASP A C 1
ATOM 706 O O . ASP A 1 88 ? 1.332 9.279 4.733 1.00 96.94 88 ASP A O 1
ATOM 710 N N . THR A 1 89 ? -0.685 8.349 5.069 1.00 96.56 89 THR A N 1
ATOM 711 C CA . THR A 1 89 ? -0.388 7.833 6.405 1.00 96.56 89 THR A CA 1
ATOM 712 C C . THR A 1 89 ? -0.783 6.367 6.583 1.00 96.56 89 THR A C 1
ATOM 714 O O . THR A 1 89 ? -1.620 5.811 5.873 1.00 96.56 89 THR A O 1
ATOM 717 N N . VAL A 1 90 ? -0.213 5.729 7.608 1.00 96.75 90 VAL A N 1
ATOM 718 C CA . VAL A 1 90 ? -0.662 4.405 8.069 1.00 96.75 90 VAL A CA 1
ATOM 719 C C . VAL A 1 90 ? -2.145 4.427 8.455 1.00 96.75 90 VAL A C 1
ATOM 721 O O . VAL A 1 90 ? -2.856 3.454 8.217 1.00 96.75 90 VAL A O 1
ATOM 724 N N . GLN A 1 91 ? -2.624 5.534 9.027 1.00 94.81 91 GLN A N 1
ATOM 725 C CA . GLN A 1 91 ? -4.020 5.676 9.429 1.00 94.81 91 GLN A CA 1
ATOM 726 C C . GLN A 1 91 ? -4.958 5.636 8.216 1.00 94.81 91 GLN A C 1
ATOM 728 O O . GLN A 1 91 ? -5.924 4.876 8.227 1.00 94.81 91 GLN A O 1
ATOM 733 N N . ASP A 1 92 ? -4.618 6.343 7.138 1.00 94.88 92 ASP A N 1
ATOM 734 C CA . ASP A 1 92 ? -5.357 6.284 5.871 1.00 94.88 92 ASP A CA 1
ATOM 735 C C . ASP A 1 92 ? -5.399 4.842 5.312 1.00 94.88 92 ASP A C 1
ATOM 737 O O . ASP A 1 92 ? -6.423 4.385 4.804 1.00 94.88 92 ASP A O 1
ATOM 741 N N . CYS A 1 93 ? -4.313 4.068 5.463 1.00 96.25 93 CYS A N 1
ATOM 742 C CA . CYS A 1 93 ? -4.280 2.652 5.070 1.00 96.25 93 CYS A CA 1
ATOM 743 C C . CYS A 1 93 ? -5.258 1.789 5.886 1.00 96.25 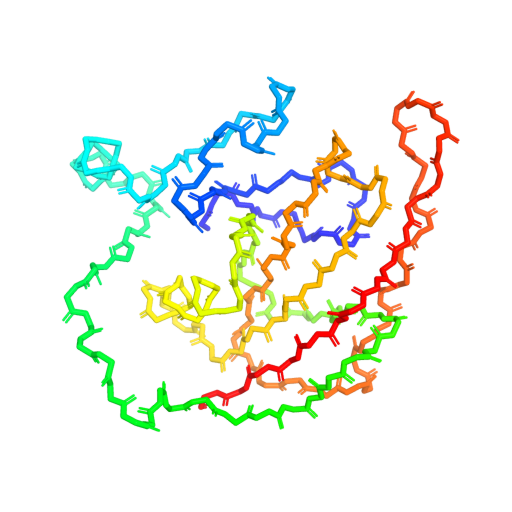93 CYS A C 1
ATOM 745 O O . CYS A 1 93 ? -5.955 0.932 5.330 1.00 96.25 93 CYS A O 1
ATOM 747 N N . LYS A 1 94 ? -5.332 2.016 7.205 1.00 95.19 94 LYS A N 1
ATOM 748 C CA . LYS A 1 94 ? -6.271 1.320 8.100 1.00 95.19 94 LYS A CA 1
ATOM 749 C C . LYS A 1 94 ? -7.719 1.663 7.766 1.00 95.19 94 LYS A C 1
ATOM 751 O O . LYS A 1 94 ? -8.551 0.761 7.690 1.00 95.19 94 LYS A O 1
ATO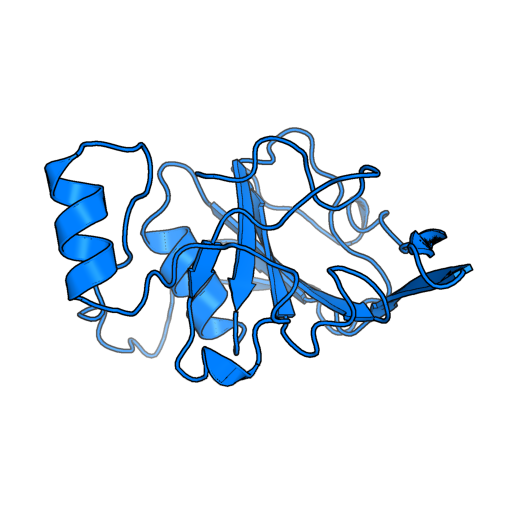M 756 N N . GLU A 1 95 ? -8.017 2.935 7.520 1.00 92.38 95 GLU A N 1
ATOM 757 C CA . GLU A 1 95 ? -9.345 3.392 7.090 1.00 92.38 95 GLU A CA 1
ATOM 758 C C . GLU A 1 95 ? -9.764 2.734 5.778 1.00 92.38 95 GLU A C 1
ATOM 760 O O . GLU A 1 95 ? -10.877 2.211 5.674 1.00 92.38 95 GLU A O 1
ATOM 765 N N . MET A 1 96 ? -8.844 2.642 4.814 1.00 92.31 96 MET A N 1
ATOM 766 C CA . MET A 1 96 ? -9.112 1.914 3.582 1.00 92.31 96 MET A CA 1
ATOM 767 C C . MET A 1 96 ? -9.416 0.437 3.854 1.00 92.31 96 MET A C 1
ATOM 769 O O . MET A 1 96 ? -10.425 -0.076 3.371 1.00 92.31 96 MET A O 1
ATOM 773 N N . CYS A 1 97 ? -8.615 -0.246 4.675 1.00 94.19 97 CYS A N 1
ATOM 774 C CA . CYS A 1 97 ? -8.878 -1.637 5.056 1.00 94.19 97 CYS A CA 1
ATOM 775 C C . CYS A 1 97 ? -10.241 -1.825 5.736 1.00 94.19 97 CYS A C 1
ATOM 777 O O . CYS A 1 97 ? -10.922 -2.817 5.484 1.00 94.19 97 CYS A O 1
ATOM 779 N N . ASN A 1 98 ? -10.689 -0.867 6.547 1.00 91.44 98 ASN A N 1
ATOM 780 C CA . ASN A 1 98 ? -11.995 -0.933 7.203 1.00 91.44 98 ASN A CA 1
ATOM 781 C C . ASN A 1 98 ? -13.168 -0.903 6.207 1.00 91.44 98 ASN A C 1
ATOM 783 O O . ASN A 1 98 ? -14.210 -1.493 6.489 1.00 91.44 98 ASN A O 1
ATOM 787 N N . SER A 1 99 ? -12.991 -0.271 5.044 1.00 87.50 99 SER A N 1
ATOM 788 C CA . SER A 1 99 ? -13.993 -0.217 3.965 1.00 87.50 99 SER A CA 1
ATOM 789 C C . SER A 1 99 ? -13.974 -1.429 3.021 1.00 87.50 99 SER A C 1
ATOM 791 O O . SER A 1 99 ? -14.912 -1.654 2.256 1.00 87.50 99 SER A O 1
ATOM 793 N N . VAL A 1 100 ? -12.900 -2.218 3.062 1.00 88.81 100 VAL A N 1
ATOM 794 C CA . VAL A 1 100 ? -12.644 -3.335 2.149 1.00 88.81 100 VAL A CA 1
ATOM 795 C C . VAL A 1 100 ? -13.128 -4.628 2.796 1.00 88.81 100 VAL A C 1
ATOM 797 O O . VAL A 1 100 ? -12.576 -5.094 3.796 1.00 88.81 100 VAL A O 1
ATOM 800 N N . ASP A 1 101 ? -14.141 -5.253 2.193 1.00 88.00 101 ASP A N 1
ATOM 801 C CA . ASP A 1 101 ? -14.644 -6.553 2.632 1.00 88.00 101 ASP A CA 1
ATOM 802 C C . ASP A 1 101 ? -13.498 -7.567 2.751 1.00 88.00 101 ASP A C 1
ATOM 804 O O . ASP A 1 101 ? -12.649 -7.696 1.862 1.00 88.00 101 ASP A O 1
ATOM 808 N N . ARG A 1 102 ? -13.500 -8.290 3.875 1.00 92.81 102 ARG A N 1
ATOM 809 C CA . ARG A 1 102 ? -12.498 -9.288 4.281 1.00 92.81 102 ARG A CA 1
ATOM 810 C C . ARG A 1 102 ? -11.079 -8.773 4.523 1.00 92.81 102 ARG A C 1
ATOM 812 O O . ARG A 1 102 ? -10.230 -9.605 4.832 1.00 92.81 102 ARG A O 1
ATOM 819 N N . CYS A 1 103 ? -10.792 -7.475 4.428 1.00 95.19 103 CYS A N 1
ATOM 820 C CA . CYS A 1 103 ? -9.473 -6.978 4.816 1.00 95.19 103 CYS A CA 1
ATOM 821 C C . CYS A 1 103 ? -9.300 -7.109 6.325 1.00 95.19 103 CYS A C 1
ATOM 823 O O . CYS A 1 103 ? -10.122 -6.589 7.067 1.00 95.19 103 CYS A O 1
ATOM 825 N N . VAL A 1 104 ? -8.268 -7.809 6.793 1.00 97.44 104 VAL A N 1
ATOM 826 C CA . VAL A 1 104 ? -7.949 -7.957 8.229 1.00 97.44 104 VAL A CA 1
ATOM 827 C C . VAL A 1 104 ? -6.536 -7.502 8.569 1.00 97.44 104 VAL A C 1
ATOM 829 O O . VAL A 1 104 ? -6.153 -7.467 9.736 1.00 97.44 104 VAL A O 1
ATOM 832 N N . TYR A 1 105 ? -5.747 -7.186 7.549 1.00 98.56 105 TYR A N 1
ATOM 833 C CA . TYR A 1 105 ? -4.349 -6.872 7.717 1.00 98.56 105 TYR A CA 1
ATOM 834 C C . TYR A 1 105 ? -3.899 -5.854 6.680 1.00 98.56 105 TYR A C 1
ATOM 836 O O . TYR A 1 105 ? -4.242 -5.961 5.498 1.00 98.56 105 TYR A O 1
ATOM 844 N N . ILE A 1 106 ? -3.094 -4.899 7.137 1.00 98.62 106 ILE A N 1
ATOM 845 C CA . ILE A 1 106 ? -2.429 -3.926 6.282 1.00 98.62 106 ILE A CA 1
ATOM 846 C C . ILE A 1 106 ? -0.916 -4.092 6.346 1.00 98.62 106 ILE A C 1
ATOM 848 O O . ILE A 1 106 ? -0.346 -4.362 7.405 1.00 98.62 106 ILE A O 1
ATOM 852 N N . ASN A 1 107 ? -0.261 -3.874 5.211 1.00 98.75 107 ASN A N 1
ATOM 853 C CA . ASN A 1 107 ? 1.163 -3.592 5.156 1.00 98.75 107 ASN A CA 1
ATOM 854 C C . ASN A 1 107 ? 1.384 -2.255 4.453 1.00 98.75 107 ASN A C 1
ATOM 856 O O . ASN A 1 107 ? 1.101 -2.126 3.261 1.00 98.75 107 ASN A O 1
ATOM 860 N N . SER A 1 108 ? 1.883 -1.281 5.206 1.00 98.44 108 SER A N 1
ATOM 861 C CA . SER A 1 108 ? 2.278 0.035 4.714 1.00 98.44 108 SER A CA 1
ATOM 862 C C . SER A 1 108 ? 3.794 0.113 4.603 1.00 98.44 108 SER A C 1
ATOM 864 O O . SER A 1 108 ? 4.485 -0.324 5.520 1.00 98.44 108 SER A O 1
ATOM 866 N N . TYR A 1 109 ? 4.321 0.651 3.508 1.00 98.56 109 TYR A N 1
ATOM 867 C CA . TYR A 1 109 ? 5.766 0.764 3.296 1.00 98.56 109 TYR A CA 1
ATOM 868 C C . TYR A 1 109 ? 6.105 1.812 2.236 1.00 98.56 109 TYR A C 1
ATOM 870 O O . TYR A 1 109 ? 5.274 2.139 1.388 1.00 98.56 109 TYR A O 1
ATOM 878 N N . HIS A 1 110 ? 7.346 2.296 2.234 1.00 98.00 110 HIS A N 1
ATOM 879 C CA . HIS A 1 110 ? 7.876 3.082 1.122 1.00 98.00 110 HIS A CA 1
ATOM 880 C C . HIS A 1 110 ? 8.454 2.152 0.055 1.00 98.00 110 HIS A C 1
ATOM 882 O O . HIS A 1 110 ? 9.307 1.311 0.349 1.00 98.00 110 HIS A O 1
ATOM 888 N N . ASP A 1 111 ? 7.997 2.331 -1.183 1.00 96.56 111 ASP A N 1
ATOM 889 C CA . ASP A 1 111 ? 8.521 1.663 -2.375 1.00 96.56 111 ASP A CA 1
ATOM 890 C C . ASP A 1 111 ? 9.433 2.645 -3.121 1.00 96.56 111 ASP A C 1
ATOM 892 O O . ASP A 1 111 ? 9.013 3.351 -4.040 1.00 96.56 111 ASP A O 1
ATOM 896 N N . VAL A 1 112 ? 10.666 2.802 -2.632 1.00 96.19 112 VAL A N 1
ATOM 897 C CA . VAL A 1 112 ? 11.561 3.872 -3.092 1.00 96.19 112 VAL A CA 1
ATOM 898 C C . VAL A 1 112 ? 11.971 3.608 -4.531 1.00 96.19 112 VAL A C 1
ATOM 900 O O . VAL A 1 112 ? 12.383 2.502 -4.855 1.00 96.19 112 VAL A O 1
ATOM 903 N N . ASN A 1 113 ? 11.882 4.631 -5.385 1.00 94.00 113 ASN A N 1
ATOM 904 C CA . ASN A 1 113 ? 11.980 4.558 -6.852 1.00 94.00 113 ASN A CA 1
ATOM 905 C C . ASN A 1 113 ? 10.837 3.779 -7.531 1.00 94.00 113 ASN A C 1
ATOM 907 O O . ASN A 1 113 ? 10.614 3.960 -8.725 1.00 94.00 113 ASN A O 1
ATOM 911 N N . GLY A 1 114 ? 10.082 2.966 -6.796 1.00 91.12 114 GLY A N 1
ATOM 912 C CA . GLY A 1 114 ? 8.901 2.274 -7.287 1.00 91.12 114 GLY A CA 1
ATOM 913 C C . GLY A 1 114 ? 7.720 3.211 -7.546 1.00 91.12 114 GLY A C 1
ATOM 914 O O . GLY A 1 114 ? 7.751 4.417 -7.290 1.00 91.12 114 GLY A O 1
ATOM 915 N N . LYS A 1 115 ? 6.652 2.642 -8.113 1.00 88.81 115 LYS A N 1
ATOM 916 C CA . LYS A 1 115 ? 5.343 3.294 -8.340 1.00 88.81 115 LYS A CA 1
ATOM 917 C C . LYS A 1 115 ? 5.452 4.705 -8.939 1.00 88.81 115 LYS A C 1
ATOM 919 O O . LYS A 1 115 ? 4.822 5.651 -8.476 1.00 88.81 115 LYS A O 1
ATOM 924 N N . GLY A 1 116 ? 6.269 4.851 -9.982 1.00 84.94 116 GLY A N 1
ATOM 925 C CA . GLY A 1 116 ? 6.462 6.133 -10.665 1.00 84.94 116 GLY A CA 1
ATOM 926 C C . GLY A 1 116 ? 7.245 7.170 -9.851 1.00 84.94 116 GLY A C 1
ATOM 927 O O . GLY A 1 116 ? 7.105 8.360 -10.120 1.00 84.94 116 GLY A O 1
ATOM 928 N N . GLY A 1 117 ? 8.038 6.736 -8.867 1.00 87.19 117 GLY A N 1
ATOM 929 C CA . GLY A 1 117 ? 8.794 7.606 -7.967 1.00 87.19 117 GLY A CA 1
ATOM 930 C C . GLY A 1 117 ? 7.928 8.278 -6.902 1.00 87.19 117 GLY A C 1
ATOM 931 O O . GLY A 1 117 ? 8.273 9.365 -6.439 1.00 87.19 117 GLY A O 1
ATOM 932 N N . SER A 1 118 ? 6.783 7.682 -6.550 1.00 90.75 118 SER A N 1
ATOM 933 C CA . SER A 1 118 ? 5.881 8.258 -5.552 1.00 90.75 118 SER A CA 1
ATOM 934 C C . SER A 1 118 ? 6.563 8.351 -4.179 1.00 90.75 118 SER A C 1
ATOM 936 O O . SER A 1 118 ? 7.160 7.371 -3.736 1.00 90.75 118 SER A O 1
ATOM 938 N N . PRO A 1 119 ? 6.456 9.494 -3.474 1.00 93.00 119 PRO A N 1
ATOM 939 C CA . PRO A 1 119 ? 6.915 9.607 -2.091 1.00 93.00 119 PRO A CA 1
ATOM 940 C C . PRO A 1 119 ? 5.908 9.029 -1.082 1.00 93.00 119 PRO A C 1
ATOM 942 O O . PRO A 1 119 ? 6.181 9.035 0.113 1.00 93.00 119 PRO A O 1
ATOM 945 N N . LEU A 1 120 ? 4.731 8.599 -1.546 1.00 97.38 120 LEU A N 1
ATOM 946 C CA . LEU A 1 120 ? 3.633 8.123 -0.711 1.00 97.38 120 LEU A CA 1
ATOM 947 C C . LEU A 1 120 ? 3.897 6.709 -0.186 1.00 97.38 120 LEU A C 1
ATOM 949 O O . LEU A 1 120 ? 4.668 5.936 -0.762 1.00 97.38 120 LEU A O 1
ATOM 953 N N . LEU A 1 121 ? 3.189 6.340 0.880 1.00 98.19 121 LEU A N 1
ATOM 954 C CA . LEU A 1 121 ? 3.183 4.967 1.360 1.00 98.19 121 LEU A CA 1
ATOM 955 C C . LEU A 1 121 ? 2.395 4.092 0.386 1.00 98.19 121 LEU A C 1
ATOM 957 O O . LEU A 1 121 ? 1.258 4.395 0.017 1.00 98.19 121 LEU A O 1
ATOM 961 N N . THR A 1 122 ? 2.971 2.954 0.022 1.00 98.25 122 THR A N 1
ATOM 962 C CA . THR A 1 122 ? 2.208 1.855 -0.561 1.00 98.25 122 THR A CA 1
ATOM 963 C C . THR A 1 122 ? 1.436 1.160 0.552 1.00 98.25 122 THR A C 1
ATOM 965 O O . THR A 1 122 ? 2.024 0.759 1.551 1.00 98.25 122 THR A O 1
ATOM 968 N N . CYS A 1 123 ? 0.127 0.998 0.372 1.00 98.19 123 CYS A N 1
ATOM 969 C CA . CYS A 1 123 ? -0.771 0.324 1.303 1.00 98.19 123 CYS A CA 1
ATOM 970 C C . CYS A 1 123 ? -1.303 -0.963 0.669 1.00 98.19 123 CYS A C 1
ATOM 972 O O . CYS A 1 123 ? -2.122 -0.910 -0.250 1.00 98.19 123 CYS A O 1
ATOM 974 N N . SER A 1 124 ? -0.838 -2.116 1.149 1.00 98.25 124 SER A N 1
ATOM 975 C CA . SER A 1 124 ? -1.278 -3.441 0.695 1.00 98.25 124 SER A CA 1
ATOM 976 C C . SER A 1 124 ? -2.230 -4.080 1.695 1.00 98.25 124 SER A C 1
ATOM 978 O O . SER A 1 124 ? -1.949 -4.100 2.893 1.00 98.25 124 SER A O 1
ATOM 980 N N . LEU A 1 125 ? -3.341 -4.619 1.196 1.00 97.88 125 LEU A N 1
ATOM 981 C CA . LEU A 1 125 ? -4.438 -5.158 1.997 1.00 97.88 125 LEU A CA 1
ATOM 982 C C . LEU A 1 125 ? -4.533 -6.678 1.844 1.00 97.88 125 LEU A C 1
ATOM 984 O O . LEU A 1 125 ? -4.480 -7.198 0.726 1.00 97.88 125 LEU A O 1
ATOM 988 N N . PHE A 1 126 ? -4.728 -7.380 2.959 1.00 98.19 126 PHE A N 1
ATOM 989 C CA . PHE A 1 126 ? -4.738 -8.843 3.023 1.00 98.19 126 PHE A CA 1
ATOM 990 C C . PHE A 1 126 ? -5.915 -9.362 3.850 1.00 98.19 126 PHE A C 1
ATOM 992 O O . PHE A 1 126 ? -6.433 -8.675 4.738 1.00 98.19 126 PHE A O 1
ATOM 999 N N . SER A 1 127 ? -6.345 -10.591 3.556 1.00 97.88 127 SER A N 1
ATOM 1000 C CA . SER A 1 127 ? -7.460 -11.246 4.256 1.00 97.88 127 SER A CA 1
ATOM 1001 C C . SER A 1 127 ? -7.044 -12.168 5.403 1.00 97.88 127 SER A C 1
ATOM 1003 O O . SER A 1 127 ? -7.904 -12.774 6.048 1.00 97.88 127 SER A O 1
ATOM 1005 N N . LYS A 1 128 ? -5.747 -12.246 5.706 1.00 98.38 128 LYS A N 1
ATOM 1006 C CA . LYS A 1 128 ? -5.165 -12.897 6.881 1.00 98.38 128 LYS A CA 1
ATOM 1007 C C . LYS A 1 128 ? -4.076 -12.017 7.482 1.00 98.38 128 LYS A C 1
ATOM 1009 O O . LYS A 1 128 ? -3.489 -11.176 6.812 1.00 98.38 128 LYS A O 1
ATOM 1014 N N . CYS A 1 129 ? -3.801 -12.236 8.764 1.00 98.50 129 CYS A N 1
ATOM 1015 C CA . CYS A 1 129 ? -2.692 -11.568 9.423 1.00 98.50 129 CYS A CA 1
ATOM 1016 C C . CYS A 1 129 ? -1.354 -12.207 9.060 1.00 98.50 129 CYS A C 1
ATOM 1018 O O . CYS A 1 129 ? -1.239 -13.432 8.994 1.00 98.50 129 CYS A O 1
ATOM 1020 N N . HIS A 1 130 ? -0.352 -11.353 8.883 1.00 98.56 130 HIS A N 1
ATOM 1021 C CA . HIS A 1 130 ? 1.004 -11.725 8.505 1.00 98.56 130 HIS A CA 1
ATOM 1022 C C . HIS A 1 130 ? 2.019 -11.316 9.569 1.00 98.56 130 HIS A C 1
ATOM 1024 O O . HIS A 1 130 ? 1.730 -10.554 10.493 1.00 98.56 130 HIS A O 1
ATOM 1030 N N . THR A 1 131 ? 3.233 -11.839 9.429 1.00 98.12 131 THR A N 1
ATOM 1031 C CA . THR A 1 131 ? 4.384 -11.470 10.261 1.00 98.12 131 THR A CA 1
ATOM 1032 C C . THR A 1 131 ? 5.592 -11.182 9.375 1.00 98.12 131 THR A C 1
ATOM 1034 O O . THR A 1 131 ? 5.525 -11.303 8.153 1.00 98.12 131 THR A O 1
ATOM 1037 N N . THR A 1 132 ? 6.737 -10.866 9.979 1.00 97.75 132 THR A N 1
ATOM 1038 C CA . THR A 1 132 ? 7.997 -10.692 9.239 1.00 97.75 132 THR A CA 1
ATOM 1039 C C . THR A 1 132 ? 8.427 -11.928 8.443 1.00 97.75 132 THR A C 1
ATOM 1041 O O . THR A 1 132 ? 9.235 -11.790 7.529 1.00 97.75 132 THR A O 1
ATOM 1044 N N . ALA A 1 133 ? 7.885 -13.118 8.735 1.00 97.88 133 ALA A N 1
ATOM 1045 C CA . ALA A 1 133 ? 8.127 -14.322 7.940 1.00 97.88 133 ALA A CA 1
ATOM 1046 C C . ALA A 1 133 ? 7.634 -14.192 6.487 1.00 97.88 133 ALA A C 1
ATOM 1048 O O . ALA A 1 133 ? 8.247 -14.769 5.593 1.00 97.88 133 ALA A O 1
ATOM 1049 N N . ASP A 1 134 ? 6.580 -13.403 6.262 1.00 98.31 134 ASP A N 1
ATOM 1050 C CA . ASP A 1 134 ? 5.994 -13.163 4.940 1.00 98.31 134 ASP A CA 1
ATOM 1051 C C . ASP A 1 134 ? 6.527 -11.868 4.299 1.00 98.31 134 ASP A C 1
ATOM 1053 O O . ASP A 1 134 ? 6.196 -11.554 3.160 1.00 98.31 134 ASP A O 1
ATOM 1057 N N . ALA A 1 135 ? 7.360 -11.097 5.014 1.00 97.81 135 ALA A N 1
ATOM 1058 C CA . ALA A 1 135 ? 7.908 -9.812 4.573 1.00 97.81 135 ALA A CA 1
ATOM 1059 C C . ALA A 1 135 ? 9.109 -9.977 3.612 1.00 97.81 135 ALA A C 1
ATOM 1061 O O . ALA A 1 1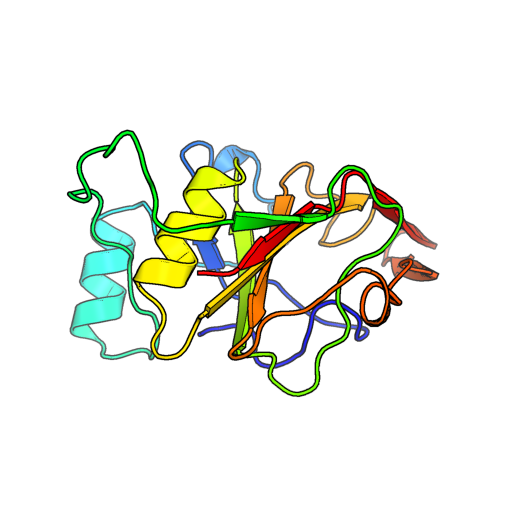35 ? 10.221 -9.468 3.846 1.00 97.81 135 ALA A O 1
ATOM 1062 N N . THR A 1 136 ? 8.897 -10.760 2.554 1.00 97.69 136 THR A N 1
ATOM 1063 C CA . THR A 1 136 ? 9.921 -11.231 1.614 1.00 97.69 136 THR A CA 1
ATOM 1064 C C . THR A 1 136 ? 10.125 -10.320 0.413 1.00 97.69 136 THR A C 1
ATOM 1066 O O . THR A 1 136 ? 11.209 -10.375 -0.168 1.00 97.69 136 THR A O 1
ATOM 1069 N N . ASN A 1 137 ? 9.177 -9.435 0.085 1.00 96.94 137 ASN A N 1
ATOM 1070 C CA . ASN A 1 137 ? 9.350 -8.471 -1.000 1.00 96.94 137 ASN A CA 1
ATOM 1071 C C . ASN A 1 137 ? 10.371 -7.409 -0.582 1.00 96.94 137 ASN A C 1
ATOM 1073 O O . ASN A 1 137 ? 10.097 -6.576 0.282 1.00 96.94 137 ASN A O 1
ATOM 1077 N N . LYS A 1 138 ? 11.554 -7.422 -1.195 1.00 97.06 138 LYS A N 1
ATOM 1078 C CA . LYS A 1 138 ? 12.621 -6.441 -0.941 1.00 97.06 138 LYS A CA 1
ATOM 1079 C C . LYS A 1 138 ? 12.700 -5.346 -2.012 1.00 97.06 138 LYS A C 1
ATOM 1081 O O . LYS A 1 138 ? 13.577 -4.492 -1.908 1.00 97.06 138 LYS A O 1
ATOM 1086 N N . GLY A 1 139 ? 11.804 -5.359 -3.000 1.00 94.50 139 GLY A N 1
ATOM 1087 C CA . GLY A 1 139 ? 11.968 -4.640 -4.262 1.00 94.50 139 GLY A CA 1
ATOM 1088 C C . GLY A 1 139 ? 12.919 -5.403 -5.186 1.00 94.50 139 GLY A C 1
ATOM 1089 O O . GLY A 1 139 ? 12.965 -6.637 -5.168 1.00 94.50 139 GLY A O 1
ATOM 1090 N N . GLY A 1 140 ? 13.713 -4.680 -5.968 1.00 94.56 140 GLY A N 1
ATOM 1091 C CA . GLY A 1 140 ? 14.625 -5.234 -6.970 1.00 94.56 140 GLY A CA 1
ATOM 1092 C C . GLY A 1 140 ? 14.092 -5.160 -8.403 1.00 94.56 140 GLY A C 1
ATOM 1093 O O . GLY A 1 140 ? 14.719 -5.695 -9.319 1.00 94.56 140 GLY A O 1
ATOM 1094 N N . GLN A 1 141 ? 12.955 -4.508 -8.614 1.00 92.31 141 GLN A N 1
ATOM 1095 C CA . GLN A 1 141 ? 12.321 -4.323 -9.910 1.00 92.31 141 GLN A CA 1
ATOM 1096 C C . GLN A 1 141 ? 12.972 -3.129 -10.615 1.00 92.31 141 GLN A C 1
ATOM 1098 O O . GLN A 1 141 ? 13.187 -2.064 -10.030 1.00 92.31 141 GLN A O 1
ATOM 1103 N N . THR A 1 142 ? 13.313 -3.310 -11.892 1.00 92.94 142 THR A N 1
ATOM 1104 C CA . THR A 1 142 ? 13.853 -2.224 -12.716 1.00 92.94 142 THR A CA 1
ATOM 1105 C C . THR A 1 142 ? 12.726 -1.311 -13.177 1.00 92.94 142 THR A C 1
ATOM 1107 O O . THR A 1 142 ? 11.782 -1.757 -13.829 1.00 92.94 142 THR A O 1
ATOM 1110 N N . GLN A 1 143 ? 12.857 -0.028 -12.868 1.00 89.56 143 GLN A N 1
ATOM 1111 C CA . GLN A 1 143 ? 11.897 1.011 -13.213 1.00 89.56 143 GLN A CA 1
ATOM 1112 C C . GLN A 1 143 ? 12.144 1.540 -14.637 1.00 89.56 143 GLN A C 1
ATOM 1114 O O . GLN A 1 143 ? 13.224 1.326 -15.199 1.00 89.56 143 GLN A O 1
ATOM 1119 N N . PRO A 1 144 ? 11.183 2.258 -15.251 1.00 87.75 144 PRO A N 1
ATOM 1120 C CA . PRO A 1 144 ? 11.334 2.770 -16.617 1.00 87.75 144 PRO A CA 1
ATOM 1121 C C . PRO A 1 144 ? 12.546 3.688 -16.838 1.00 87.75 144 PRO A C 1
ATOM 1123 O O . PRO A 1 144 ? 13.049 3.776 -17.957 1.00 87.75 144 PRO A O 1
ATOM 1126 N N . ASP A 1 145 ? 13.022 4.366 -15.791 1.00 89.00 145 ASP A N 1
ATOM 1127 C CA . ASP A 1 145 ? 14.212 5.225 -15.822 1.00 89.00 145 ASP A CA 1
ATOM 1128 C C . ASP A 1 145 ? 15.533 4.463 -15.582 1.00 89.00 145 ASP A C 1
ATOM 1130 O O . ASP A 1 145 ? 16.610 5.060 -15.591 1.00 89.00 145 ASP A O 1
ATOM 1134 N N . GLY A 1 146 ? 15.463 3.141 -15.397 1.00 91.44 146 GLY A N 1
ATOM 1135 C CA . GLY A 1 146 ? 16.599 2.263 -15.129 1.00 91.44 146 GLY A CA 1
ATOM 1136 C C . GLY A 1 146 ? 17.020 2.194 -13.661 1.00 91.44 146 GLY A C 1
ATOM 1137 O O . GLY A 1 146 ? 17.954 1.453 -13.345 1.00 91.44 146 GLY A O 1
ATOM 1138 N N . SER A 1 147 ? 16.360 2.928 -12.760 1.00 93.69 147 SER A N 1
ATOM 1139 C CA . SER A 1 147 ? 16.559 2.761 -11.321 1.00 93.69 147 SER A CA 1
ATOM 1140 C C . SER A 1 147 ? 16.039 1.398 -10.846 1.00 93.69 147 SER A C 1
ATOM 1142 O O . SER A 1 147 ? 15.250 0.734 -11.523 1.00 93.69 147 SER A O 1
ATOM 1144 N N . ILE A 1 148 ? 16.527 0.953 -9.687 1.00 95.00 148 ILE A N 1
ATOM 1145 C CA . ILE A 1 148 ? 16.038 -0.253 -9.013 1.00 95.00 148 ILE A CA 1
ATOM 1146 C C . ILE A 1 148 ? 15.289 0.192 -7.764 1.00 95.00 148 ILE A C 1
ATOM 1148 O O . ILE A 1 148 ? 15.794 1.033 -7.009 1.00 95.00 148 ILE A O 1
ATOM 1152 N N . ASP A 1 149 ? 14.096 -0.358 -7.567 1.00 95.81 149 ASP A N 1
ATOM 1153 C CA . ASP A 1 149 ? 13.310 -0.080 -6.375 1.00 95.81 149 ASP A CA 1
ATOM 1154 C C . ASP A 1 149 ? 13.773 -0.875 -5.153 1.00 95.81 149 ASP A C 1
ATOM 1156 O O . ASP A 1 149 ? 14.474 -1.890 -5.243 1.00 95.81 149 ASP A O 1
ATOM 1160 N N . TYR A 1 150 ? 13.412 -0.373 -3.980 1.00 97.19 150 TYR A N 1
ATOM 1161 C CA . TYR A 1 150 ? 13.663 -1.059 -2.723 1.00 97.19 150 TYR A CA 1
ATOM 1162 C C . TYR A 1 150 ? 12.657 -0.647 -1.655 1.00 97.19 150 TYR A C 1
ATOM 1164 O O . TYR A 1 150 ? 12.182 0.489 -1.614 1.00 97.19 150 TYR A O 1
ATOM 1172 N N . ILE A 1 151 ? 12.377 -1.583 -0.749 1.00 98.19 151 ILE A N 1
ATOM 1173 C CA . ILE A 1 151 ? 11.398 -1.385 0.321 1.00 98.19 151 ILE A CA 1
ATOM 1174 C C . ILE A 1 151 ? 12.069 -0.874 1.598 1.00 98.19 151 ILE A C 1
ATOM 1176 O O . ILE A 1 151 ? 13.035 -1.468 2.087 1.00 98.19 151 ILE A O 1
ATOM 1180 N N . THR A 1 152 ? 11.509 0.184 2.182 1.00 98.06 152 THR A N 1
ATOM 1181 C CA . THR A 1 152 ? 11.891 0.703 3.505 1.00 98.06 152 THR A CA 1
ATOM 1182 C C . THR A 1 152 ? 10.665 1.035 4.348 1.00 98.06 152 THR A C 1
ATOM 1184 O O . THR A 1 152 ? 9.549 1.111 3.834 1.00 98.06 152 THR A O 1
ATOM 1187 N N . ASP A 1 153 ? 10.891 1.209 5.652 1.00 97.50 153 ASP A N 1
ATOM 1188 C CA . ASP A 1 153 ? 9.890 1.633 6.637 1.00 97.50 153 ASP A CA 1
ATOM 1189 C C . ASP A 1 153 ? 8.605 0.797 6.572 1.00 97.50 153 ASP A C 1
ATOM 1191 O O . ASP A 1 153 ? 7.496 1.311 6.677 1.00 97.50 153 ASP A O 1
ATOM 1195 N N . SER A 1 154 ? 8.756 -0.510 6.343 1.00 98.44 154 SER A N 1
ATOM 1196 C CA . SER A 1 154 ? 7.620 -1.412 6.231 1.00 98.44 154 SER A CA 1
ATOM 1197 C C . SER A 1 154 ? 7.051 -1.717 7.607 1.00 98.44 154 SER A C 1
ATOM 1199 O O . SER A 1 154 ? 7.776 -2.125 8.524 1.00 98.44 154 SER A O 1
ATOM 1201 N N . GLU A 1 155 ? 5.743 -1.542 7.732 1.00 98.62 155 GLU A N 1
ATOM 1202 C CA . GLU A 1 155 ? 4.971 -1.744 8.950 1.00 98.62 155 GLU A CA 1
ATOM 1203 C C . GLU A 1 155 ? 3.743 -2.603 8.658 1.00 98.62 155 GLU A C 1
ATOM 1205 O O . GLU A 1 155 ? 3.122 -2.515 7.594 1.00 98.62 155 GLU A O 1
ATOM 1210 N N . GLY A 1 156 ? 3.418 -3.478 9.600 1.00 98.44 156 GLY A N 1
ATOM 1211 C CA . GLY A 1 156 ? 2.346 -4.453 9.488 1.00 98.44 156 GLY A CA 1
ATOM 1212 C C . GLY A 1 156 ? 1.369 -4.331 10.643 1.00 98.44 156 GLY A C 1
ATOM 1213 O O . GLY A 1 156 ? 1.798 -4.268 11.797 1.00 98.44 156 GLY A O 1
ATOM 1214 N N . TYR A 1 157 ? 0.069 -4.351 10.352 1.00 98.50 157 TYR A N 1
ATOM 1215 C CA . TYR A 1 157 ? -0.978 -4.247 11.368 1.00 98.50 157 TYR A CA 1
ATOM 1216 C C . TYR A 1 157 ? -2.102 -5.256 11.127 1.00 98.50 157 TYR A C 1
ATOM 1218 O O . TYR A 1 157 ? -2.593 -5.374 10.009 1.00 98.50 157 TYR A O 1
ATOM 1226 N N . CYS A 1 158 ? -2.527 -5.944 12.186 1.00 97.81 158 CYS A N 1
ATOM 1227 C CA . CYS A 1 158 ? -3.560 -6.987 12.193 1.00 97.81 158 CYS A CA 1
ATOM 1228 C C . CYS A 1 158 ? -4.753 -6.554 13.055 1.00 97.81 158 CYS A C 1
ATOM 1230 O O . CYS A 1 158 ? -4.521 -6.083 14.170 1.00 97.81 158 CYS A O 1
ATOM 1232 N N . LYS A 1 159 ? -5.985 -6.738 12.572 1.00 93.94 159 LYS A N 1
ATOM 1233 C CA . LYS A 1 159 ? -7.225 -6.444 13.313 1.00 93.94 159 LYS A CA 1
ATOM 1234 C C . LYS A 1 159 ? -7.882 -7.681 13.930 1.00 93.94 159 LYS A C 1
ATOM 1236 O O . LYS A 1 159 ? -7.738 -8.778 13.342 1.00 93.94 159 LYS A O 1
#

Secondary structure (DSSP, 8-state):
----S-TTSTT---S-EESS-GGGS-TT----BTT-HHHHHHHHHHT-S--PPPTT----S--S-EEEEEEES-B---TTEEEEEEESSHHHHHHHHHHSTT--EEEEEEEET-GGG--SEEEEEESS---GGG--B-EEEEPTTS-EEEEEEEEEEE-

Foldseek 3Di:
DQFPDDQLDPPTAAGAEEEDCCVLQPPVHDHQHLPDPVSQVVCVVVVVVDFRQDPPPDDDVCLPKDWQDWFDFFAFDDPQWDGKHWYADPVSLSSRLVRDPLFFKWKWWDFDVPNVRRRTIIITTGNDFDHVVRRPRQWQDQDPVRDTTGITGIIMIGD